Protein AF-A0A535F4W7-F1 (afdb_monomer)

Structure (mmCIF, N/CA/C/O backbone):
data_AF-A0A535F4W7-F1
#
_entry.id   AF-A0A535F4W7-F1
#
loop_
_atom_site.group_PDB
_atom_site.id
_atom_site.type_symbol
_atom_site.label_atom_id
_atom_site.label_alt_id
_atom_site.label_comp_id
_atom_site.label_asym_id
_atom_site.label_entity_id
_atom_site.label_seq_id
_atom_site.pdbx_PDB_ins_code
_atom_site.Cartn_x
_atom_site.Cartn_y
_atom_site.Cartn_z
_atom_site.occupancy
_atom_site.B_iso_or_equiv
_atom_site.auth_seq_id
_atom_site.auth_comp_id
_atom_site.auth_asym_id
_atom_site.auth_atom_id
_atom_site.pdbx_PDB_model_num
ATOM 1 N N . MET A 1 1 ? -9.127 -28.407 10.025 1.00 38.69 1 MET A N 1
ATOM 2 C CA . MET A 1 1 ? -8.826 -27.066 9.470 1.00 38.69 1 MET A CA 1
ATOM 3 C C . MET A 1 1 ? -7.359 -26.867 9.027 1.00 38.69 1 MET A C 1
ATOM 5 O O . MET A 1 1 ? -6.965 -25.741 8.783 1.00 38.69 1 MET A O 1
ATOM 9 N N . ALA A 1 2 ? -6.552 -27.919 8.802 1.00 32.97 2 ALA A N 1
ATOM 10 C CA . ALA A 1 2 ? -5.123 -27.774 8.452 1.00 32.97 2 ALA A CA 1
ATOM 11 C C . ALA A 1 2 ? -4.797 -27.741 6.935 1.00 32.97 2 ALA A C 1
ATOM 13 O O . ALA A 1 2 ? -3.660 -27.490 6.554 1.00 32.97 2 ALA A O 1
ATOM 14 N N . ARG A 1 3 ? -5.773 -27.996 6.047 1.00 32.91 3 ARG A N 1
ATOM 15 C CA . ARG A 1 3 ? -5.535 -28.144 4.592 1.00 32.91 3 ARG A CA 1
ATOM 16 C C . ARG A 1 3 ? -5.556 -26.831 3.795 1.00 32.91 3 ARG A C 1
ATOM 18 O O . ARG A 1 3 ? -5.009 -26.797 2.702 1.00 32.91 3 ARG A O 1
ATOM 25 N N . VAL A 1 4 ? -6.158 -25.767 4.336 1.00 36.00 4 VAL A N 1
ATOM 26 C CA . VAL A 1 4 ? -6.298 -24.467 3.646 1.00 36.00 4 VAL A CA 1
ATOM 27 C C . VAL A 1 4 ? -5.020 -23.627 3.774 1.00 36.00 4 VAL A C 1
ATOM 29 O O . VAL A 1 4 ? -4.562 -23.070 2.784 1.00 36.00 4 VAL A O 1
ATOM 32 N N . ALA A 1 5 ? -4.363 -23.646 4.939 1.00 41.59 5 ALA A N 1
ATOM 33 C CA . ALA A 1 5 ? -3.119 -22.904 5.172 1.00 41.59 5 ALA A CA 1
ATOM 34 C C . ALA A 1 5 ? -1.939 -23.394 4.302 1.00 41.59 5 ALA A C 1
ATOM 36 O O . ALA A 1 5 ? -1.145 -22.594 3.817 1.00 41.59 5 ALA A O 1
ATOM 37 N N . GLY A 1 6 ? -1.842 -24.705 4.038 1.00 39.72 6 GLY A N 1
ATOM 38 C CA . GLY A 1 6 ? -0.751 -25.274 3.231 1.00 39.72 6 GLY A CA 1
ATOM 39 C C . GLY A 1 6 ? -0.828 -24.951 1.731 1.00 39.72 6 GLY A C 1
ATOM 40 O O . GLY A 1 6 ? 0.209 -24.880 1.068 1.00 39.72 6 GLY A O 1
ATOM 41 N N . GLY A 1 7 ? -2.038 -24.734 1.201 1.00 49.12 7 GLY A N 1
ATOM 42 C CA . GLY A 1 7 ? -2.264 -24.381 -0.204 1.00 49.12 7 GLY A CA 1
ATOM 43 C C . GLY A 1 7 ? -1.851 -22.946 -0.534 1.00 49.12 7 GLY A C 1
ATOM 44 O O . GLY A 1 7 ? -1.324 -22.701 -1.619 1.00 49.12 7 GLY A O 1
ATOM 45 N N . ASP A 1 8 ? -2.021 -22.024 0.414 1.00 63.53 8 ASP A N 1
ATOM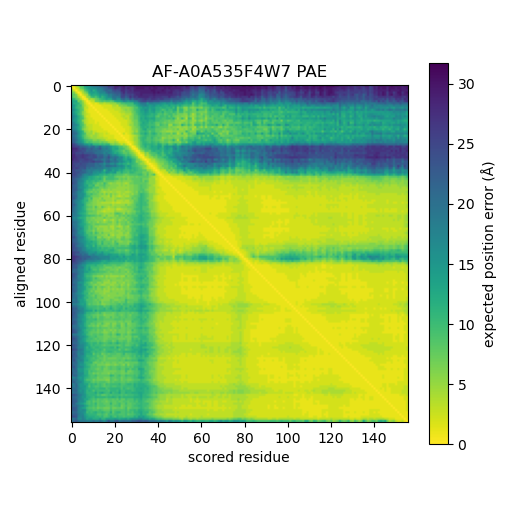 46 C CA . ASP A 1 8 ? -1.597 -20.630 0.255 1.00 63.53 8 ASP A CA 1
ATOM 47 C C . ASP A 1 8 ? -0.083 -20.481 0.367 1.00 63.53 8 ASP A C 1
ATOM 49 O O . ASP A 1 8 ? 0.551 -19.861 -0.487 1.00 63.53 8 ASP A O 1
ATOM 53 N N . SER A 1 9 ? 0.544 -21.151 1.339 1.00 66.06 9 SER A N 1
ATOM 54 C CA . SER A 1 9 ? 2.000 -21.076 1.496 1.00 66.06 9 SER A CA 1
ATOM 55 C C . SER A 1 9 ? 2.758 -21.594 0.268 1.00 66.06 9 SER A C 1
ATOM 57 O O . SER A 1 9 ? 3.821 -21.075 -0.067 1.00 66.06 9 SER A O 1
ATOM 59 N N . ALA A 1 10 ? 2.238 -22.614 -0.424 1.00 73.56 10 ALA A N 1
ATOM 60 C CA . ALA A 1 10 ? 2.848 -23.115 -1.656 1.00 73.56 10 ALA A CA 1
ATOM 61 C C . ALA A 1 10 ? 2.748 -22.102 -2.810 1.00 73.56 10 ALA A C 1
ATOM 63 O O . ALA A 1 10 ? 3.728 -21.906 -3.532 1.00 73.56 10 ALA A O 1
ATOM 64 N N . LYS A 1 11 ? 1.603 -21.423 -2.951 1.00 74.38 11 LYS A N 1
ATOM 65 C CA . LYS A 1 11 ? 1.396 -20.375 -3.961 1.00 74.38 11 LYS A CA 1
ATOM 66 C C . LYS A 1 11 ? 2.258 -19.146 -3.692 1.00 74.38 11 LYS A C 1
ATOM 68 O O . LYS A 1 11 ? 2.897 -18.652 -4.616 1.00 74.38 11 LYS A O 1
ATOM 73 N N . ILE A 1 12 ? 2.347 -18.714 -2.434 1.00 72.94 12 ILE A N 1
ATOM 74 C CA . ILE A 1 12 ? 3.216 -17.609 -2.008 1.00 72.94 12 ILE A CA 1
ATOM 75 C C . ILE A 1 12 ? 4.680 -17.934 -2.329 1.00 72.94 12 ILE A C 1
ATOM 77 O O . ILE A 1 12 ? 5.369 -17.128 -2.949 1.00 72.94 12 ILE A O 1
ATOM 81 N N . ARG A 1 13 ? 5.153 -19.148 -2.009 1.00 75.38 13 ARG A N 1
ATOM 82 C CA . ARG A 1 13 ? 6.520 -19.581 -2.356 1.00 75.38 13 ARG A CA 1
ATOM 83 C C . ARG A 1 13 ? 6.777 -19.591 -3.863 1.00 75.38 13 ARG A C 1
ATOM 85 O O . ARG A 1 13 ? 7.840 -19.149 -4.290 1.00 75.38 13 ARG A O 1
ATOM 92 N N . ALA A 1 14 ? 5.825 -20.069 -4.663 1.00 79.25 14 ALA A N 1
ATOM 93 C CA . ALA A 1 14 ? 5.946 -20.061 -6.120 1.00 79.25 14 ALA A CA 1
ATOM 94 C C . ALA A 1 14 ? 5.991 -18.628 -6.682 1.00 79.25 14 ALA A C 1
ATOM 96 O O . ALA A 1 14 ? 6.835 -18.327 -7.525 1.00 79.25 14 ALA A O 1
ATOM 97 N N . ALA A 1 15 ? 5.148 -17.728 -6.167 1.00 74.38 15 ALA A N 1
ATOM 98 C CA . ALA A 1 15 ? 5.158 -16.314 -6.538 1.00 74.38 15 ALA A CA 1
ATOM 99 C C . ALA A 1 15 ? 6.493 -15.641 -6.178 1.00 74.38 15 ALA A C 1
ATOM 101 O O . ALA A 1 15 ? 7.080 -14.950 -7.009 1.00 74.38 15 ALA A O 1
ATOM 102 N N . LEU A 1 16 ? 7.026 -15.906 -4.981 1.00 76.44 16 LEU A N 1
ATOM 103 C CA . LEU A 1 16 ? 8.336 -15.406 -4.554 1.00 76.44 16 LEU A CA 1
ATOM 104 C C . LEU A 1 16 ? 9.479 -15.939 -5.431 1.00 76.44 16 LEU A C 1
ATOM 106 O O . LEU A 1 16 ? 10.407 -15.194 -5.743 1.00 76.44 16 LEU A O 1
ATOM 110 N N . ALA A 1 17 ? 9.420 -17.204 -5.856 1.00 80.06 17 ALA A N 1
ATOM 111 C CA . ALA A 1 17 ? 10.412 -17.778 -6.765 1.00 80.06 17 ALA A CA 1
ATOM 112 C C . ALA A 1 17 ? 10.392 -17.095 -8.144 1.00 80.06 17 ALA A C 1
ATOM 114 O O . ALA A 1 17 ? 11.451 -16.725 -8.652 1.00 80.06 17 ALA A O 1
ATOM 115 N N . LEU A 1 18 ? 9.202 -16.860 -8.708 1.00 79.69 18 LEU A N 1
ATOM 116 C CA . LEU A 1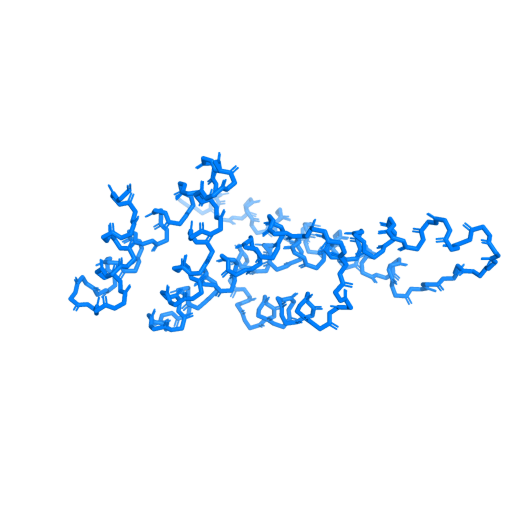 18 ? 9.035 -16.131 -9.971 1.00 79.69 18 LEU A CA 1
ATOM 117 C C . LEU A 1 18 ? 9.536 -14.686 -9.868 1.00 79.69 18 LEU A C 1
ATOM 119 O O . LEU A 1 18 ? 10.243 -14.213 -10.756 1.00 79.69 18 LEU A O 1
ATOM 123 N N . ILE A 1 19 ? 9.233 -14.001 -8.762 1.00 80.00 19 ILE A N 1
ATOM 124 C CA . ILE A 1 19 ? 9.743 -12.649 -8.499 1.00 80.00 19 ILE A CA 1
ATOM 125 C C . ILE A 1 19 ? 11.271 -12.655 -8.449 1.00 80.00 19 ILE A C 1
ATOM 127 O O . ILE A 1 19 ? 11.902 -11.824 -9.093 1.00 80.00 19 ILE A O 1
ATOM 131 N N . ARG A 1 20 ? 11.894 -13.609 -7.750 1.00 75.81 20 ARG A N 1
ATOM 132 C CA . ARG A 1 20 ? 13.363 -13.700 -7.708 1.00 75.81 20 ARG A CA 1
ATOM 133 C C . ARG A 1 20 ? 13.969 -13.892 -9.098 1.00 75.81 20 ARG A C 1
ATOM 135 O O . ARG A 1 20 ? 14.941 -13.215 -9.412 1.00 75.81 20 ARG A O 1
ATOM 142 N N . GLN A 1 21 ? 13.382 -14.756 -9.928 1.00 77.44 21 GLN A N 1
ATOM 143 C CA . GLN A 1 21 ? 13.833 -14.965 -11.309 1.00 77.44 21 GLN A CA 1
ATOM 144 C C . GLN A 1 21 ? 13.716 -13.688 -12.152 1.00 77.44 21 GLN A C 1
ATOM 146 O O . GLN A 1 21 ? 14.677 -13.305 -12.817 1.00 77.44 21 GLN A O 1
ATOM 151 N N . ALA A 1 22 ? 12.581 -12.989 -12.078 1.00 72.38 22 ALA A N 1
ATOM 152 C CA . ALA A 1 22 ? 12.401 -11.705 -12.756 1.00 72.38 22 ALA A CA 1
ATOM 153 C C . ALA A 1 22 ? 13.401 -10.643 -12.258 1.00 72.38 22 ALA A C 1
ATOM 155 O O . ALA A 1 22 ? 13.932 -9.869 -13.053 1.00 72.38 22 ALA A O 1
ATOM 156 N N . GLY A 1 23 ? 13.716 -10.649 -10.960 1.00 73.75 23 GLY A N 1
ATOM 157 C CA . GLY A 1 23 ? 14.737 -9.788 -10.369 1.00 73.75 23 GLY A CA 1
ATOM 158 C C . GLY A 1 23 ? 16.135 -10.018 -10.938 1.00 73.75 23 GLY A C 1
ATOM 159 O O . GLY A 1 23 ? 16.866 -9.049 -11.123 1.00 73.75 23 GLY A O 1
ATOM 160 N N . THR A 1 24 ? 16.500 -11.264 -11.251 1.00 77.50 24 THR A N 1
ATOM 161 C CA . THR A 1 24 ? 17.771 -11.577 -11.924 1.00 77.50 24 THR A CA 1
ATOM 162 C C . THR A 1 24 ? 17.814 -10.980 -13.329 1.00 77.50 24 THR A C 1
ATOM 164 O O . THR A 1 24 ? 18.768 -10.283 -13.652 1.00 77.50 24 THR A O 1
ATOM 167 N N . ILE A 1 25 ? 16.748 -11.153 -14.119 1.00 71.38 25 ILE A N 1
ATOM 168 C CA . ILE A 1 25 ? 16.658 -10.617 -15.491 1.00 71.38 25 ILE A CA 1
ATOM 169 C C . ILE A 1 25 ? 16.791 -9.088 -15.495 1.00 71.38 25 ILE A C 1
ATOM 171 O O . ILE A 1 25 ? 17.508 -8.526 -16.316 1.00 71.38 25 ILE A O 1
ATOM 175 N N . ILE A 1 26 ? 16.132 -8.412 -14.551 1.00 70.56 26 ILE A N 1
ATOM 176 C CA . ILE A 1 26 ? 16.196 -6.950 -14.419 1.00 70.56 26 ILE A CA 1
ATOM 177 C C . ILE A 1 26 ? 17.590 -6.468 -13.999 1.00 70.56 26 ILE A C 1
ATOM 179 O O . ILE A 1 26 ? 18.016 -5.402 -14.432 1.00 70.56 26 ILE A O 1
ATOM 183 N N . LYS A 1 27 ? 18.295 -7.219 -13.144 1.00 68.44 27 LYS A N 1
ATOM 184 C CA . LYS A 1 27 ? 19.647 -6.861 -12.685 1.00 68.44 27 LYS A CA 1
ATOM 185 C C . LYS A 1 27 ? 20.717 -7.057 -13.750 1.00 68.44 27 LYS A C 1
ATOM 187 O O . LYS A 1 27 ? 21.754 -6.410 -13.669 1.00 68.44 27 LYS A O 1
ATOM 192 N N . GLU A 1 28 ? 20.502 -7.973 -14.687 1.00 66.38 28 GLU A N 1
ATOM 193 C CA . GLU A 1 28 ? 21.505 -8.287 -15.701 1.00 66.38 28 GLU A CA 1
ATOM 194 C C . GLU A 1 28 ? 21.655 -7.189 -16.760 1.00 66.38 28 GLU A C 1
ATOM 196 O O . GLU A 1 28 ? 22.699 -7.179 -17.396 1.00 66.38 28 GLU A O 1
ATOM 201 N N . ASP A 1 29 ? 20.676 -6.280 -16.911 1.00 60.53 29 ASP A N 1
ATOM 202 C CA . ASP A 1 29 ? 20.697 -5.009 -17.675 1.00 60.53 29 ASP A CA 1
ATOM 203 C C . ASP A 1 29 ? 21.680 -4.965 -18.874 1.00 60.53 29 ASP A C 1
ATOM 205 O O . ASP A 1 29 ? 22.424 -4.009 -19.075 1.00 60.53 29 ASP A O 1
ATOM 209 N N . ARG A 1 30 ? 21.702 -6.026 -19.698 1.00 54.34 30 ARG A N 1
ATOM 210 C CA . ARG A 1 30 ? 22.623 -6.172 -20.844 1.00 54.34 30 ARG A CA 1
ATOM 211 C C . ARG A 1 30 ? 22.069 -5.533 -22.098 1.00 54.34 30 ARG A C 1
ATOM 213 O O . ARG A 1 30 ? 21.956 -6.176 -23.144 1.00 54.34 30 ARG A O 1
ATOM 220 N N . PHE A 1 31 ? 21.665 -4.288 -21.983 1.00 55.81 31 PHE A N 1
ATOM 221 C CA . PHE A 1 31 ? 20.996 -3.637 -23.074 1.00 55.81 31 PHE A CA 1
ATOM 222 C C . PHE A 1 31 ? 21.731 -2.366 -23.492 1.00 55.81 31 PHE A C 1
ATOM 224 O O . PHE A 1 31 ? 21.503 -1.281 -22.965 1.00 55.81 31 PHE A O 1
ATOM 231 N N . GLU A 1 32 ? 22.639 -2.532 -24.449 1.00 51.78 32 GLU A N 1
ATOM 232 C CA . GLU A 1 32 ? 23.462 -1.467 -25.021 1.00 51.78 32 GLU A CA 1
ATOM 233 C C . GLU A 1 32 ? 23.063 -1.223 -26.489 1.00 51.78 32 GLU A C 1
ATOM 235 O O . GLU A 1 32 ? 22.823 -2.175 -27.233 1.00 51.78 32 GLU A O 1
ATOM 240 N N . GLY A 1 33 ? 22.994 0.049 -26.907 1.00 52.59 33 GLY A N 1
ATOM 241 C CA . GLY A 1 33 ? 22.758 0.472 -28.298 1.00 52.59 33 GLY A CA 1
ATOM 242 C C . GLY A 1 33 ? 21.792 1.659 -28.452 1.00 52.59 33 GLY A C 1
ATOM 243 O O . GLY A 1 33 ? 20.968 1.918 -27.580 1.00 52.59 33 GLY A O 1
ATOM 244 N N . ASP A 1 34 ? 21.861 2.378 -29.578 1.00 52.62 34 ASP A N 1
ATOM 245 C CA . ASP A 1 34 ? 21.023 3.566 -29.854 1.00 52.62 34 ASP A CA 1
ATOM 246 C C . ASP A 1 34 ? 19.520 3.244 -29.969 1.00 52.62 34 ASP A C 1
ATOM 248 O O . ASP A 1 34 ? 18.671 4.054 -29.593 1.00 52.62 34 ASP A O 1
ATOM 252 N N . GLU A 1 35 ? 19.166 2.022 -30.385 1.00 53.41 35 GLU A N 1
ATOM 253 C CA . GLU A 1 35 ? 17.781 1.518 -30.353 1.00 53.41 35 GLU A CA 1
ATOM 254 C C . GLU A 1 35 ? 17.216 1.466 -28.925 1.00 53.41 35 GLU A C 1
ATOM 256 O O . GLU A 1 35 ? 16.003 1.502 -28.718 1.00 53.41 35 GLU A O 1
ATOM 261 N N . TYR A 1 36 ? 18.088 1.444 -27.915 1.00 55.78 36 TYR A N 1
ATOM 262 C CA . TYR A 1 36 ? 17.703 1.346 -26.519 1.00 55.78 36 TYR A CA 1
ATOM 263 C C . TYR A 1 36 ? 17.142 2.646 -25.947 1.00 55.78 36 TYR A C 1
ATOM 265 O O . TYR A 1 36 ? 16.319 2.606 -25.034 1.00 55.78 36 TYR A O 1
ATOM 273 N N . GLN A 1 37 ? 17.478 3.805 -26.521 1.00 53.56 37 GLN A N 1
ATOM 274 C CA . GLN A 1 37 ? 16.866 5.070 -26.101 1.00 53.56 37 GLN A CA 1
ATOM 275 C C . GLN A 1 37 ? 15.352 5.085 -26.361 1.00 53.56 37 GLN A C 1
ATOM 277 O O . GLN A 1 37 ? 14.604 5.603 -25.531 1.00 53.56 37 GLN A O 1
ATOM 282 N N . LEU A 1 38 ? 14.886 4.432 -27.435 1.00 53.22 38 LEU A N 1
ATOM 283 C CA . LEU A 1 38 ? 13.459 4.272 -27.751 1.00 53.22 38 LEU A CA 1
ATOM 284 C C . LEU A 1 38 ? 12.728 3.352 -26.758 1.00 53.22 38 LEU A C 1
ATOM 286 O O . LEU A 1 38 ? 11.551 3.577 -26.468 1.00 53.22 38 LEU A O 1
ATOM 290 N N . PHE A 1 39 ? 13.412 2.348 -26.200 1.00 59.00 39 PHE A N 1
ATOM 291 C CA . PHE A 1 39 ? 12.821 1.379 -25.265 1.00 59.00 39 PHE A CA 1
ATOM 292 C C . PHE A 1 39 ? 13.127 1.651 -23.790 1.00 59.00 39 PHE A C 1
ATOM 294 O O . PHE A 1 39 ? 12.486 1.046 -22.929 1.00 59.00 39 PHE A O 1
ATOM 301 N N . SER A 1 40 ? 14.031 2.584 -23.489 1.00 62.59 40 SER A N 1
ATOM 302 C CA . SER A 1 40 ? 14.449 2.961 -22.132 1.00 62.59 40 SER A CA 1
ATOM 303 C C . SER A 1 40 ? 13.248 3.239 -21.222 1.00 62.59 40 SER A C 1
ATOM 305 O O . SER A 1 40 ? 13.125 2.667 -20.140 1.00 62.59 40 SER A O 1
ATOM 307 N N . ASN A 1 41 ? 12.270 3.999 -21.723 1.00 66.69 41 ASN A N 1
ATOM 308 C CA . ASN A 1 41 ? 11.030 4.277 -21.004 1.00 66.69 41 ASN A CA 1
ATOM 309 C C . ASN A 1 41 ? 10.189 3.017 -20.732 1.00 66.69 41 ASN A C 1
ATOM 311 O O . ASN A 1 41 ? 9.566 2.891 -19.680 1.00 66.69 41 ASN A O 1
ATOM 315 N N . SER A 1 42 ? 10.163 2.062 -21.662 1.00 74.06 42 SER A N 1
ATOM 316 C CA . SER A 1 42 ? 9.426 0.804 -21.481 1.00 74.06 42 SER A CA 1
ATOM 317 C C . SER A 1 42 ? 10.100 -0.104 -20.452 1.00 74.06 42 SER A C 1
ATOM 319 O O . SER A 1 42 ? 9.409 -0.733 -19.646 1.00 74.06 42 SER A O 1
ATOM 321 N N . LEU A 1 43 ? 11.435 -0.139 -20.439 1.00 76.94 43 LEU A N 1
ATOM 322 C CA . LEU A 1 43 ? 12.199 -0.903 -19.459 1.00 76.94 43 LEU A CA 1
ATOM 323 C C . LEU A 1 43 ? 12.019 -0.336 -18.049 1.00 76.94 43 LEU A C 1
ATOM 325 O O . LEU A 1 43 ? 11.716 -1.086 -17.125 1.00 76.94 43 LEU A O 1
ATOM 329 N N . GLU A 1 44 ? 12.150 0.976 -17.874 1.00 77.69 44 GLU A N 1
ATOM 330 C CA . GLU A 1 44 ? 12.001 1.599 -16.557 1.00 77.69 44 GLU A CA 1
ATOM 331 C C . GLU A 1 44 ? 10.570 1.435 -16.006 1.00 77.69 44 GLU A C 1
ATOM 333 O O . GLU A 1 44 ? 10.377 1.126 -14.825 1.00 77.69 44 GLU A O 1
ATOM 338 N N . VAL A 1 45 ? 9.546 1.485 -16.870 1.00 80.88 45 VAL A N 1
ATOM 339 C CA . VAL A 1 45 ? 8.174 1.106 -16.488 1.00 80.88 45 VAL A CA 1
ATOM 340 C C . VAL A 1 45 ? 8.087 -0.365 -16.070 1.00 80.88 45 VAL A C 1
ATOM 342 O O . VAL A 1 45 ? 7.401 -0.684 -15.094 1.00 80.88 45 VAL A O 1
ATOM 345 N N . ALA A 1 46 ? 8.772 -1.275 -16.765 1.00 82.44 46 ALA A N 1
ATOM 346 C CA . ALA A 1 46 ? 8.813 -2.686 -16.385 1.00 82.44 46 ALA A CA 1
ATOM 347 C C . ALA A 1 46 ? 9.505 -2.893 -15.025 1.00 82.44 46 ALA A C 1
ATOM 349 O O . ALA A 1 46 ? 8.972 -3.624 -14.185 1.00 82.44 46 ALA A O 1
ATOM 350 N N . LYS A 1 47 ? 10.617 -2.192 -14.758 1.00 82.94 47 LYS A N 1
ATOM 351 C CA . LYS A 1 47 ? 11.325 -2.203 -13.465 1.00 82.94 47 LYS A CA 1
ATOM 352 C C . LYS A 1 47 ? 10.420 -1.723 -12.327 1.00 82.94 47 LYS A C 1
ATOM 354 O O . LYS A 1 47 ? 10.319 -2.404 -11.303 1.00 82.94 47 LYS A O 1
ATOM 359 N N . ARG A 1 48 ? 9.691 -0.616 -12.525 1.00 87.81 48 ARG A N 1
ATOM 360 C CA . ARG A 1 48 ? 8.685 -0.118 -11.565 1.00 87.81 48 ARG A CA 1
ATOM 361 C C . ARG A 1 48 ? 7.595 -1.152 -11.298 1.00 87.81 48 ARG A C 1
ATOM 363 O O . ARG A 1 48 ? 7.338 -1.491 -10.145 1.00 87.81 48 ARG A O 1
ATOM 370 N N . ARG A 1 49 ? 6.981 -1.703 -12.352 1.00 87.75 49 ARG A N 1
ATOM 371 C CA . ARG A 1 49 ? 5.924 -2.727 -12.229 1.00 87.75 49 ARG A CA 1
ATOM 372 C C . ARG A 1 49 ? 6.407 -3.963 -11.482 1.00 87.75 49 ARG A C 1
ATOM 374 O O . ARG A 1 49 ? 5.670 -4.496 -10.653 1.00 87.75 4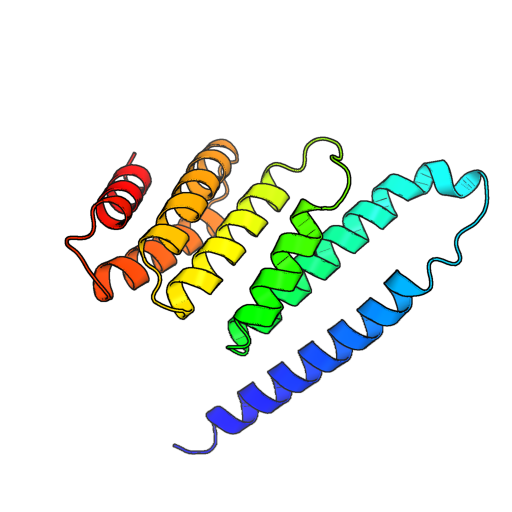9 ARG A O 1
ATOM 381 N N . TYR A 1 50 ? 7.632 -4.401 -11.753 1.00 88.44 50 TYR A N 1
ATOM 382 C CA . TYR A 1 50 ? 8.249 -5.511 -11.042 1.00 88.44 50 TYR A CA 1
ATOM 383 C C . TYR A 1 50 ? 8.382 -5.218 -9.542 1.00 88.44 50 TYR A C 1
ATOM 385 O O . TYR A 1 50 ? 7.927 -6.026 -8.734 1.00 88.44 50 TYR A O 1
ATOM 393 N N . ARG A 1 51 ? 8.934 -4.059 -9.161 1.00 89.62 51 ARG A N 1
ATOM 394 C CA . ARG A 1 51 ? 9.115 -3.669 -7.749 1.00 89.62 51 ARG A CA 1
ATOM 395 C C . ARG A 1 51 ? 7.777 -3.533 -7.008 1.00 89.62 51 ARG A C 1
ATOM 397 O O . ARG A 1 51 ? 7.621 -4.107 -5.935 1.00 89.62 51 ARG A O 1
ATOM 404 N N . ILE A 1 52 ? 6.769 -2.924 -7.637 1.00 93.00 52 ILE A N 1
ATOM 405 C CA . ILE A 1 52 ? 5.391 -2.853 -7.110 1.00 93.00 52 ILE A CA 1
ATOM 406 C C . ILE A 1 52 ? 4.793 -4.258 -6.909 1.00 93.00 52 ILE A C 1
ATOM 408 O O . ILE A 1 52 ? 4.176 -4.549 -5.881 1.00 93.00 52 ILE A O 1
ATOM 412 N N . THR A 1 53 ? 4.985 -5.155 -7.880 1.00 91.06 53 THR A N 1
ATOM 413 C CA . THR A 1 53 ? 4.499 -6.543 -7.788 1.00 91.06 53 THR A CA 1
ATOM 414 C C . THR A 1 53 ? 5.209 -7.299 -6.666 1.00 91.06 53 THR A C 1
ATOM 416 O O . THR A 1 53 ? 4.563 -8.013 -5.899 1.00 91.06 53 THR A O 1
ATOM 419 N N . LYS A 1 54 ? 6.526 -7.107 -6.531 1.00 91.81 54 LYS A N 1
ATOM 420 C CA . LYS A 1 54 ? 7.331 -7.659 -5.439 1.00 91.81 54 LYS A CA 1
ATOM 421 C C . LYS A 1 54 ? 6.800 -7.192 -4.082 1.00 91.81 54 LYS A C 1
ATOM 423 O O . LYS A 1 54 ? 6.508 -8.048 -3.253 1.00 91.81 54 LYS A O 1
ATOM 428 N N . ALA A 1 55 ? 6.603 -5.887 -3.887 1.00 94.88 55 ALA A N 1
ATOM 429 C CA . ALA A 1 55 ? 6.036 -5.336 -2.655 1.00 94.88 55 ALA A CA 1
ATOM 430 C C . ALA A 1 55 ? 4.663 -5.950 -2.334 1.00 94.88 55 ALA A C 1
ATOM 432 O O . ALA A 1 55 ? 4.440 -6.426 -1.226 1.00 94.88 55 ALA A O 1
ATOM 433 N N . THR A 1 56 ? 3.777 -6.052 -3.331 1.00 93.69 56 THR A N 1
ATOM 434 C CA . THR A 1 56 ? 2.442 -6.656 -3.163 1.00 93.69 56 THR A CA 1
ATOM 435 C C . THR A 1 56 ? 2.517 -8.099 -2.649 1.00 93.69 56 THR A C 1
ATOM 437 O O . THR A 1 56 ? 1.790 -8.473 -1.730 1.00 93.69 56 THR A O 1
ATOM 440 N N . VAL A 1 57 ? 3.397 -8.925 -3.227 1.00 91.25 57 VAL A N 1
ATOM 441 C CA . VAL A 1 57 ? 3.553 -10.327 -2.801 1.00 91.25 57 VAL A CA 1
ATOM 442 C C . VAL A 1 57 ? 4.194 -10.430 -1.418 1.00 91.25 57 VAL A C 1
ATOM 444 O O . VAL A 1 57 ? 3.800 -11.299 -0.644 1.00 91.25 57 VAL A O 1
ATOM 447 N N . LEU A 1 58 ? 5.148 -9.556 -1.093 1.00 92.81 58 LEU A N 1
ATOM 448 C CA . LEU A 1 58 ? 5.799 -9.533 0.219 1.00 92.81 58 LEU A CA 1
ATOM 449 C C . LEU A 1 58 ? 4.823 -9.141 1.336 1.00 92.81 58 LEU A C 1
ATOM 451 O O . LEU A 1 58 ? 4.797 -9.821 2.361 1.00 92.81 58 LEU A O 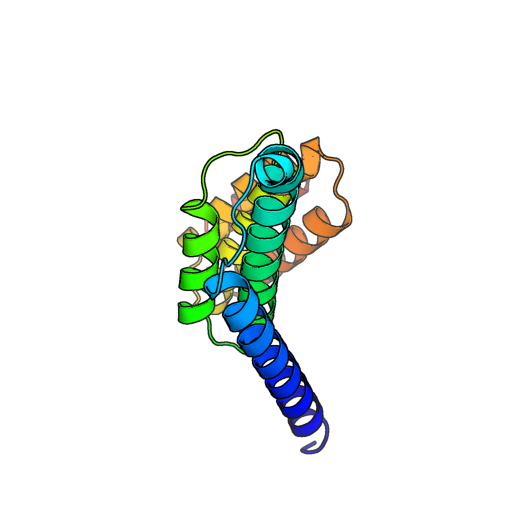1
ATOM 455 N N . ILE A 1 59 ? 3.953 -8.150 1.101 1.00 94.88 59 ILE A N 1
ATOM 456 C CA . ILE A 1 59 ? 2.852 -7.798 2.017 1.00 94.88 59 ILE A CA 1
ATOM 457 C C . ILE A 1 59 ? 1.944 -9.009 2.235 1.00 94.88 59 ILE A C 1
ATOM 459 O O . ILE A 1 59 ? 1.736 -9.431 3.368 1.00 94.88 59 ILE A O 1
ATOM 463 N N . GLY A 1 60 ? 1.481 -9.646 1.153 1.00 89.44 60 GLY A N 1
ATOM 464 C CA . GLY A 1 60 ? 0.635 -10.842 1.251 1.00 89.44 60 GLY A CA 1
ATOM 465 C C . GLY A 1 60 ? 1.303 -12.038 1.948 1.00 89.44 60 GLY A C 1
ATOM 466 O O . GLY A 1 60 ? 0.611 -12.925 2.441 1.00 89.44 60 GLY A O 1
ATOM 467 N N . ALA A 1 61 ? 2.638 -12.069 2.004 1.00 88.44 61 ALA A N 1
ATOM 468 C CA . ALA A 1 61 ? 3.420 -13.077 2.717 1.00 88.44 61 ALA A CA 1
ATOM 469 C C . ALA A 1 61 ? 3.729 -12.702 4.181 1.00 88.44 61 ALA A C 1
ATOM 471 O O . ALA A 1 61 ? 4.320 -13.516 4.894 1.00 88.44 61 ALA A O 1
ATOM 472 N N . GLY A 1 62 ? 3.368 -11.494 4.626 1.00 91.25 62 GLY A N 1
ATOM 473 C CA . GLY A 1 62 ? 3.717 -10.961 5.945 1.00 91.25 62 GLY A CA 1
ATOM 474 C C . GLY A 1 62 ? 5.193 -10.569 6.093 1.00 91.25 62 GLY A C 1
ATOM 475 O O . GLY A 1 62 ? 5.672 -10.406 7.212 1.00 91.25 62 GLY A O 1
ATOM 476 N N . TRP A 1 63 ? 5.936 -10.435 4.991 1.00 94.12 63 TRP A N 1
ATOM 477 C CA . TRP A 1 63 ? 7.340 -9.995 4.980 1.00 94.12 63 TRP A CA 1
ATOM 478 C C . TRP A 1 63 ? 7.379 -8.478 4.837 1.00 94.12 63 TRP A C 1
ATOM 480 O O . TRP A 1 63 ? 7.707 -7.927 3.786 1.00 94.12 63 TRP A O 1
ATOM 490 N N . LEU A 1 64 ? 6.889 -7.814 5.883 1.00 95.38 64 LEU A N 1
ATOM 491 C CA . LEU A 1 64 ? 6.513 -6.406 5.824 1.00 95.38 64 LEU A CA 1
ATOM 492 C C . LEU A 1 64 ? 7.732 -5.490 5.677 1.00 95.38 64 LEU A C 1
ATOM 494 O O . LEU A 1 64 ? 7.655 -4.515 4.940 1.00 95.38 64 LEU A O 1
ATOM 498 N N . GLN A 1 65 ? 8.862 -5.814 6.312 1.00 94.88 65 GLN A N 1
ATOM 499 C CA . GLN A 1 65 ? 10.079 -5.009 6.181 1.00 94.88 65 GLN A CA 1
ATOM 500 C C . GLN A 1 65 ? 10.626 -5.071 4.752 1.00 94.88 65 GLN A C 1
ATOM 502 O O . GLN A 1 65 ? 10.877 -4.043 4.137 1.00 94.88 65 GLN A O 1
ATOM 507 N N . GLU A 1 66 ? 10.716 -6.266 4.173 1.00 93.44 66 GLU A N 1
ATOM 508 C CA . GLU A 1 66 ? 11.175 -6.444 2.797 1.00 93.44 66 GLU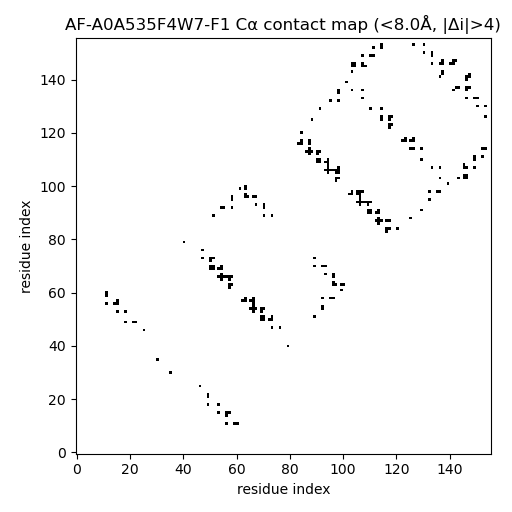 A CA 1
ATOM 509 C C . GLU A 1 66 ? 10.203 -5.835 1.778 1.00 93.44 66 GLU A C 1
ATOM 511 O O . GLU A 1 66 ? 10.605 -5.461 0.671 1.00 93.44 66 GLU A O 1
ATOM 516 N N . ALA A 1 67 ? 8.912 -5.768 2.118 1.00 95.06 67 ALA A N 1
ATOM 517 C CA . ALA A 1 67 ? 7.931 -5.056 1.315 1.00 95.06 67 ALA A CA 1
ATOM 518 C C . ALA A 1 67 ? 8.185 -3.547 1.317 1.00 95.06 67 ALA A C 1
ATOM 520 O O . ALA A 1 67 ? 8.115 -2.948 0.245 1.00 95.06 67 ALA A O 1
ATOM 521 N N . LEU A 1 68 ? 8.494 -2.960 2.479 1.00 95.50 68 LEU A N 1
ATOM 522 C CA . LEU A 1 68 ? 8.871 -1.550 2.596 1.00 95.50 68 LEU A CA 1
ATOM 523 C C . LEU A 1 68 ? 10.141 -1.256 1.797 1.00 95.50 68 LEU A C 1
ATOM 525 O O . LEU A 1 68 ? 10.117 -0.353 0.971 1.00 95.50 68 LEU A O 1
ATOM 529 N N . ASP A 1 69 ? 11.173 -2.097 1.903 1.00 94.50 69 ASP A N 1
ATOM 530 C CA . ASP A 1 69 ? 12.389 -1.943 1.093 1.00 94.50 69 ASP A CA 1
ATOM 531 C C . ASP A 1 69 ? 12.064 -1.959 -0.419 1.00 94.50 69 ASP A C 1
ATOM 533 O O . ASP A 1 69 ? 12.611 -1.195 -1.210 1.00 94.50 69 ASP A O 1
ATOM 537 N N . ALA A 1 70 ? 11.131 -2.820 -0.848 1.00 92.25 70 ALA A N 1
ATOM 538 C CA . ALA A 1 70 ? 10.692 -2.878 -2.243 1.00 92.25 70 ALA A CA 1
ATOM 539 C C . ALA A 1 70 ? 9.825 -1.678 -2.669 1.00 92.25 70 ALA A C 1
ATOM 541 O O . ALA A 1 70 ? 9.757 -1.390 -3.866 1.00 92.25 70 ALA A O 1
ATOM 542 N N . VAL A 1 71 ? 9.140 -1.020 -1.731 1.00 93.62 71 VAL A N 1
ATOM 543 C CA . VAL A 1 71 ? 8.412 0.238 -1.950 1.00 93.62 71 VAL A CA 1
ATOM 544 C C . VAL A 1 71 ? 9.402 1.393 -2.085 1.00 93.62 71 VAL A C 1
ATOM 546 O O . VAL A 1 71 ? 9.302 2.140 -3.059 1.00 93.62 71 VAL A O 1
ATOM 549 N N . ASP A 1 72 ? 10.388 1.483 -1.195 1.00 92.44 72 ASP A N 1
ATOM 550 C CA . ASP A 1 72 ? 11.451 2.494 -1.232 1.00 92.44 72 ASP A CA 1
ATOM 551 C C . ASP A 1 72 ? 12.251 2.395 -2.536 1.00 92.44 72 ASP A C 1
ATOM 553 O O . ASP A 1 72 ? 12.436 3.396 -3.231 1.00 92.44 72 ASP A O 1
ATOM 557 N N . ASP A 1 73 ? 12.557 1.168 -2.982 1.00 88.75 73 ASP A N 1
ATOM 558 C CA . ASP A 1 73 ? 13.143 0.924 -4.300 1.00 88.75 73 ASP A CA 1
ATOM 559 C C . ASP A 1 73 ? 12.315 1.601 -5.424 1.00 88.75 73 ASP A C 1
ATOM 561 O O . ASP A 1 73 ? 12.872 2.064 -6.417 1.00 88.75 73 ASP A O 1
ATOM 565 N N . VAL A 1 74 ? 10.977 1.646 -5.358 1.00 87.12 74 VAL A N 1
ATOM 566 C CA . VAL A 1 74 ? 10.157 2.316 -6.396 1.00 87.12 74 VAL A CA 1
ATOM 567 C C . VAL A 1 74 ? 10.303 3.836 -6.334 1.00 87.12 74 VAL A C 1
ATOM 569 O O . VAL A 1 74 ? 10.294 4.487 -7.387 1.00 87.12 74 VAL A O 1
ATOM 572 N N . MET A 1 75 ? 10.404 4.386 -5.126 1.00 80.69 75 MET A N 1
ATOM 573 C CA . MET A 1 75 ? 10.503 5.825 -4.874 1.00 80.69 75 MET A CA 1
ATOM 574 C C . MET A 1 75 ? 11.861 6.386 -5.314 1.00 80.69 75 MET A C 1
ATOM 576 O O . MET A 1 75 ? 11.910 7.500 -5.832 1.00 80.69 75 MET A O 1
ATOM 580 N N . ASP A 1 76 ? 12.919 5.578 -5.233 1.00 83.50 76 ASP A N 1
ATOM 581 C CA . ASP A 1 76 ? 14.275 5.937 -5.672 1.00 83.50 76 ASP A CA 1
ATOM 582 C C . ASP A 1 76 ? 14.471 5.915 -7.199 1.00 83.50 76 ASP A C 1
ATOM 584 O O . ASP A 1 76 ? 15.501 6.360 -7.715 1.00 83.50 76 ASP A O 1
ATOM 588 N N . LEU A 1 77 ? 13.508 5.388 -7.963 1.00 79.62 77 LEU A N 1
ATOM 589 C CA . LEU A 1 77 ? 13.615 5.372 -9.421 1.00 79.62 77 LEU A CA 1
ATOM 590 C C . LEU A 1 77 ? 13.424 6.780 -10.015 1.00 79.62 77 LEU A C 1
ATOM 592 O O . LEU A 1 77 ? 12.535 7.511 -9.566 1.00 79.62 77 LEU A O 1
ATOM 596 N N . PRO A 1 78 ? 14.148 7.136 -11.098 1.00 75.38 78 PRO A N 1
ATOM 597 C CA . PRO A 1 78 ? 14.067 8.460 -11.719 1.00 75.38 78 PRO A CA 1
ATOM 598 C C . PRO A 1 78 ? 12.632 8.852 -12.088 1.00 75.38 78 PRO A C 1
ATOM 600 O O . PRO A 1 78 ? 11.903 8.003 -12.611 1.00 75.38 78 PRO A O 1
ATOM 603 N N . PRO A 1 79 ? 12.197 10.106 -11.867 1.00 73.31 79 PRO A N 1
ATOM 604 C CA . PRO A 1 79 ? 10.851 10.535 -12.228 1.00 73.31 79 PRO A CA 1
ATOM 605 C C . PRO A 1 79 ? 10.613 10.328 -13.729 1.00 73.31 79 PRO A C 1
ATOM 607 O O . PRO A 1 79 ? 11.452 10.667 -14.561 1.00 73.31 79 PRO A O 1
ATOM 610 N N . MET A 1 80 ? 9.461 9.760 -14.080 1.00 74.38 80 MET A N 1
ATOM 611 C CA . MET A 1 80 ? 9.094 9.455 -15.462 1.00 74.38 80 MET A CA 1
ATOM 612 C C . MET A 1 80 ? 7.678 9.919 -15.733 1.00 74.38 80 MET A C 1
ATOM 614 O O . MET A 1 80 ? 6.785 9.461 -15.033 1.00 74.38 80 MET A O 1
ATOM 618 N N . GLY A 1 81 ? 7.478 10.723 -16.781 1.00 77.75 81 GLY A N 1
ATOM 619 C CA . GLY A 1 81 ? 6.162 11.062 -17.339 1.00 77.75 81 GLY A CA 1
ATOM 620 C C . GLY A 1 81 ? 5.043 11.272 -16.309 1.00 77.75 81 GLY A C 1
ATOM 621 O O . GLY A 1 81 ? 5.268 11.728 -15.191 1.00 77.75 81 GLY A O 1
ATOM 622 N N . ASP A 1 82 ? 3.817 10.923 -16.698 1.00 82.62 82 ASP A N 1
ATOM 623 C CA . ASP A 1 82 ? 2.705 10.807 -15.757 1.00 82.62 82 ASP A CA 1
ATOM 624 C C . ASP A 1 82 ? 2.628 9.370 -15.222 1.00 82.62 82 ASP A C 1
ATOM 626 O O . ASP A 1 82 ? 2.200 8.442 -15.914 1.00 82.62 82 ASP A O 1
ATOM 630 N N . MET A 1 83 ? 3.059 9.193 -13.972 1.00 86.62 83 MET A N 1
ATOM 631 C CA . MET A 1 83 ? 2.967 7.933 -13.225 1.00 86.62 83 MET A CA 1
ATOM 632 C C . MET A 1 83 ? 2.000 8.044 -12.046 1.00 86.62 83 MET A C 1
ATOM 634 O O . MET A 1 83 ? 2.078 7.230 -11.123 1.00 86.62 83 MET A O 1
ATOM 638 N N . ALA A 1 84 ? 1.068 9.006 -12.061 1.00 90.06 84 ALA A N 1
ATOM 639 C CA . ALA A 1 84 ? 0.192 9.303 -10.924 1.00 90.06 84 ALA A CA 1
ATOM 640 C C . ALA A 1 84 ? -0.497 8.049 -10.366 1.00 90.06 84 ALA A C 1
ATOM 642 O O . ALA A 1 84 ? -0.498 7.816 -9.158 1.00 90.06 84 ALA A O 1
ATOM 643 N N . ARG A 1 85 ? -1.008 7.176 -11.247 1.00 89.56 85 ARG A N 1
ATOM 644 C CA . ARG A 1 85 ? -1.643 5.914 -10.838 1.00 89.56 85 ARG A CA 1
ATOM 645 C C . ARG A 1 85 ? -0.672 4.952 -10.153 1.00 89.56 85 ARG A C 1
ATOM 647 O O . ARG A 1 85 ? -1.054 4.318 -9.175 1.00 89.56 85 ARG A O 1
ATOM 654 N N . MET A 1 86 ? 0.539 4.785 -10.687 1.00 90.75 86 MET A N 1
ATOM 655 C CA . MET A 1 86 ? 1.520 3.866 -10.098 1.00 90.75 86 MET A CA 1
ATOM 656 C C . MET A 1 86 ? 2.018 4.405 -8.765 1.00 90.75 86 MET A C 1
ATOM 658 O O . MET A 1 86 ? 2.005 3.661 -7.796 1.00 90.75 86 MET A O 1
ATOM 662 N N . ASN A 1 87 ? 2.351 5.693 -8.697 1.00 92.06 87 ASN A N 1
ATOM 663 C CA . ASN A 1 87 ? 2.831 6.337 -7.476 1.00 92.06 87 ASN A CA 1
ATOM 664 C C . ASN A 1 87 ? 1.777 6.275 -6.365 1.00 92.06 87 ASN A C 1
ATOM 666 O O . ASN A 1 87 ? 2.071 5.852 -5.254 1.00 92.06 87 ASN A O 1
ATOM 670 N N . ALA A 1 88 ? 0.517 6.584 -6.680 1.00 95.06 88 ALA A N 1
ATOM 671 C CA . ALA A 1 88 ? -0.559 6.471 -5.703 1.00 95.06 88 ALA A CA 1
ATOM 672 C C . ALA A 1 88 ? -0.805 5.015 -5.267 1.00 95.06 88 ALA A C 1
ATOM 674 O O . ALA A 1 88 ? -1.159 4.765 -4.118 1.00 95.06 88 ALA A O 1
ATOM 675 N N . PHE A 1 89 ? -0.609 4.033 -6.156 1.00 96.00 89 PHE A N 1
ATOM 676 C CA . PHE A 1 89 ? -0.698 2.624 -5.769 1.00 96.00 89 PHE A CA 1
ATOM 677 C C . PHE A 1 89 ? 0.488 2.197 -4.892 1.00 96.00 89 PHE A C 1
ATOM 679 O O . PHE A 1 89 ? 0.286 1.454 -3.937 1.00 96.00 89 PHE A O 1
ATOM 686 N N . THR A 1 90 ? 1.693 2.707 -5.152 1.00 95.56 90 THR A N 1
ATOM 687 C CA . THR A 1 90 ? 2.868 2.530 -4.287 1.00 95.56 90 THR A CA 1
ATOM 688 C C . THR A 1 90 ? 2.615 3.097 -2.889 1.00 95.56 90 THR A C 1
ATOM 690 O O . THR A 1 90 ? 2.832 2.381 -1.916 1.00 95.56 90 THR A O 1
ATOM 693 N N . ASN A 1 91 ? 2.047 4.305 -2.771 1.00 96.50 91 ASN A N 1
ATOM 694 C CA . ASN A 1 91 ? 1.661 4.881 -1.474 1.00 96.50 91 ASN A CA 1
ATOM 695 C C . ASN A 1 91 ? 0.624 4.012 -0.745 1.00 96.50 91 ASN A C 1
ATOM 697 O O . ASN A 1 91 ? 0.718 3.821 0.464 1.00 96.50 91 ASN A O 1
ATOM 701 N N . TYR A 1 92 ? -0.334 3.425 -1.469 1.00 97.88 92 TYR A N 1
ATOM 702 C CA . TYR A 1 92 ? -1.257 2.452 -0.878 1.00 97.88 92 TYR A CA 1
ATOM 703 C C . TYR A 1 92 ? -0.532 1.200 -0.347 1.00 97.88 92 TYR A C 1
ATOM 705 O O . TYR A 1 92 ? -0.851 0.742 0.748 1.00 97.88 92 TYR A O 1
ATOM 713 N N . LEU A 1 93 ? 0.440 0.646 -1.082 1.00 97.94 93 LEU A N 1
ATOM 714 C CA . LEU A 1 93 ? 1.221 -0.503 -0.602 1.00 97.94 93 LEU A CA 1
ATOM 715 C C . LEU A 1 93 ? 2.046 -0.143 0.638 1.00 97.94 93 LEU A C 1
ATOM 717 O O . LEU A 1 93 ? 2.098 -0.933 1.579 1.00 97.94 93 LEU A O 1
ATOM 721 N N . TRP A 1 94 ? 2.624 1.059 0.664 1.00 97.25 94 TRP A N 1
ATOM 722 C CA . TRP A 1 94 ? 3.331 1.584 1.830 1.00 97.25 94 TRP A CA 1
ATOM 723 C C . TRP A 1 94 ? 2.414 1.642 3.056 1.00 97.25 94 TRP A C 1
ATOM 725 O O . TRP A 1 94 ? 2.730 1.108 4.120 1.00 97.25 94 TRP A O 1
ATOM 735 N N . ALA A 1 95 ? 1.225 2.214 2.865 1.00 98.06 95 ALA A N 1
ATOM 736 C CA . ALA A 1 95 ? 0.201 2.321 3.888 1.00 98.06 95 ALA A CA 1
ATOM 737 C C . ALA A 1 95 ? -0.250 0.951 4.415 1.00 98.06 95 ALA A C 1
ATOM 739 O O . ALA A 1 95 ? -0.378 0.761 5.624 1.00 98.06 95 ALA A O 1
ATOM 740 N N . GLN A 1 96 ? -0.467 -0.015 3.518 1.00 98.44 96 GLN A N 1
ATOM 741 C CA . GLN A 1 96 ? -0.867 -1.371 3.888 1.00 98.44 96 GLN A CA 1
ATOM 742 C C . GLN A 1 96 ? 0.222 -2.082 4.700 1.00 98.44 96 GLN A C 1
ATOM 744 O O . GLN A 1 96 ? -0.092 -2.700 5.714 1.00 98.44 96 GLN A O 1
ATOM 749 N N . ALA A 1 97 ? 1.492 -1.965 4.302 1.00 97.62 97 ALA A N 1
ATOM 750 C CA . ALA A 1 97 ? 2.598 -2.570 5.042 1.00 97.62 97 ALA A CA 1
ATOM 751 C C . ALA A 1 97 ? 2.676 -2.030 6.480 1.00 97.62 97 ALA A C 1
ATOM 753 O O . ALA A 1 97 ? 2.769 -2.810 7.426 1.00 97.62 97 ALA A O 1
ATOM 754 N N . TYR A 1 98 ? 2.553 -0.711 6.664 1.00 98.00 98 TYR A N 1
ATOM 755 C CA . TYR A 1 98 ? 2.512 -0.105 7.998 1.00 98.00 98 TYR A CA 1
ATOM 756 C C . TYR A 1 98 ? 1.262 -0.475 8.800 1.00 98.00 98 TYR A C 1
ATOM 758 O O . TYR A 1 98 ? 1.345 -0.661 10.016 1.00 98.00 98 TYR A O 1
ATOM 766 N N . ALA A 1 99 ? 0.108 -0.621 8.148 1.00 97.94 99 ALA A N 1
ATOM 767 C CA . ALA A 1 99 ? -1.105 -1.083 8.817 1.00 97.94 99 ALA A CA 1
ATOM 768 C C . ALA A 1 99 ? -0.933 -2.501 9.367 1.00 97.94 99 ALA A C 1
ATOM 770 O O . ALA A 1 99 ? -1.315 -2.768 10.507 1.00 97.94 99 ALA A O 1
ATOM 771 N N . ASP A 1 100 ? -0.301 -3.381 8.592 1.00 96.56 100 ASP A N 1
ATOM 772 C CA . ASP A 1 100 ? -0.020 -4.760 8.993 1.00 96.56 100 ASP A CA 1
ATOM 773 C C . ASP A 1 100 ? 1.071 -4.834 10.085 1.00 96.56 100 ASP A C 1
ATOM 775 O O . ASP A 1 100 ? 1.097 -5.788 10.862 1.00 96.56 100 ASP A O 1
ATOM 779 N N . MET A 1 101 ? 1.927 -3.807 10.205 1.00 96.31 101 MET A N 1
ATOM 780 C CA . MET A 1 101 ? 2.862 -3.621 11.328 1.00 96.31 101 MET A CA 1
ATOM 781 C C . MET A 1 101 ? 2.213 -2.993 12.576 1.00 96.31 101 MET A C 1
ATOM 783 O O . MET A 1 101 ? 2.838 -2.951 13.636 1.00 96.31 101 MET A O 1
ATOM 787 N N . GLY A 1 102 ? 0.978 -2.490 12.478 1.00 95.38 102 GLY A N 1
ATOM 788 C CA . GLY A 1 102 ? 0.272 -1.821 13.576 1.00 95.38 102 GLY A CA 1
ATOM 789 C C . GLY A 1 102 ? 0.649 -0.351 13.790 1.00 95.38 102 GLY A C 1
ATOM 790 O O . GLY A 1 102 ? 0.287 0.229 14.814 1.00 95.38 102 GLY A O 1
ATOM 791 N N . THR A 1 103 ? 1.349 0.284 12.848 1.00 96.25 103 THR A N 1
ATOM 792 C CA . THR A 1 103 ? 1.742 1.699 12.946 1.00 96.25 103 THR A CA 1
ATOM 793 C C . THR A 1 103 ? 0.706 2.593 12.263 1.00 96.25 103 THR A C 1
ATOM 795 O O . THR A 1 103 ? 0.836 2.935 11.088 1.00 96.25 103 THR A O 1
ATOM 798 N N . LEU A 1 104 ? -0.337 2.959 13.013 1.00 95.06 104 LEU A N 1
ATOM 799 C CA . LEU A 1 104 ? -1.525 3.682 12.532 1.00 95.06 104 LEU A CA 1
ATOM 800 C C . LEU A 1 104 ? -1.213 5.000 11.802 1.00 95.06 104 LEU A C 1
ATOM 802 O O . LEU A 1 104 ? -1.691 5.182 10.685 1.00 95.06 104 LEU A O 1
ATOM 806 N N . ASP A 1 105 ? -0.408 5.895 12.388 1.00 93.12 105 ASP A N 1
ATOM 807 C CA . ASP A 1 105 ? -0.017 7.169 11.752 1.00 93.12 105 ASP A CA 1
ATOM 808 C C . ASP A 1 105 ? 0.701 6.937 10.416 1.00 93.12 105 ASP A C 1
ATOM 810 O O . ASP A 1 105 ? 0.321 7.490 9.381 1.00 93.12 105 ASP A O 1
ATOM 814 N N . ALA A 1 106 ? 1.706 6.056 10.434 1.00 95.12 106 ALA A N 1
ATOM 815 C CA . ALA A 1 106 ? 2.513 5.724 9.265 1.00 95.12 106 ALA A CA 1
ATOM 816 C C . ALA A 1 106 ? 1.692 5.029 8.166 1.00 95.12 106 ALA A C 1
ATOM 818 O O . ALA A 1 106 ? 2.038 5.117 6.994 1.00 95.12 106 ALA A O 1
ATOM 819 N N . ALA A 1 107 ? 0.580 4.382 8.518 1.00 97.75 107 ALA A N 1
ATOM 820 C CA . ALA A 1 107 ? -0.353 3.810 7.557 1.00 97.75 107 ALA A CA 1
ATOM 821 C C . ALA A 1 107 ? -1.338 4.849 7.001 1.00 97.75 107 ALA A C 1
ATOM 823 O O . ALA A 1 107 ? -1.580 4.919 5.796 1.00 97.75 107 ALA A O 1
ATOM 824 N N . ALA A 1 108 ? -1.939 5.657 7.872 1.00 97.75 108 ALA A N 1
ATOM 825 C CA . ALA A 1 108 ? -3.048 6.523 7.498 1.00 97.75 108 ALA A CA 1
ATOM 826 C C . ALA A 1 108 ? -2.615 7.669 6.572 1.00 97.75 108 ALA A C 1
ATOM 828 O O . ALA A 1 108 ? -3.324 7.960 5.610 1.00 97.75 108 ALA A O 1
ATOM 829 N N . ILE A 1 109 ? -1.456 8.286 6.815 1.00 96.62 109 ILE A N 1
ATOM 830 C CA . ILE A 1 109 ? -0.961 9.423 6.021 1.00 96.62 109 ILE A CA 1
ATOM 831 C C . ILE A 1 109 ? -0.759 9.052 4.535 1.00 96.62 109 ILE A C 1
ATOM 833 O O . ILE A 1 109 ? -1.419 9.655 3.684 1.00 96.62 109 ILE A O 1
ATOM 837 N N . PRO A 1 110 ? 0.048 8.033 4.174 1.00 96.94 110 PRO A N 1
ATOM 838 C CA . PRO A 1 110 ? 0.213 7.651 2.769 1.00 96.94 110 PRO A CA 1
ATOM 839 C C . PRO A 1 110 ? -1.088 7.137 2.130 1.00 96.94 110 PRO A C 1
ATOM 841 O O . PRO A 1 110 ? -1.296 7.316 0.927 1.00 96.94 110 PRO A O 1
ATOM 844 N N . ALA A 1 111 ? -2.016 6.564 2.910 1.00 98.12 111 ALA A N 1
ATOM 845 C CA . ALA A 1 111 ? -3.342 6.201 2.408 1.00 98.12 111 ALA A CA 1
ATOM 846 C C . ALA A 1 111 ? -4.186 7.428 2.017 1.00 98.12 111 ALA A C 1
ATOM 848 O O . ALA A 1 111 ? -4.896 7.381 1.009 1.00 98.12 111 ALA A O 1
ATOM 849 N N . GLN A 1 112 ? -4.106 8.525 2.779 1.00 98.31 112 GLN A N 1
ATOM 850 C CA . GLN A 1 112 ? -4.784 9.787 2.454 1.00 98.31 112 GLN A CA 1
ATOM 851 C C . GLN A 1 112 ? -4.235 10.392 1.154 1.00 98.31 112 GLN A C 1
ATOM 853 O O . GLN A 1 112 ? -5.011 10.792 0.281 1.00 98.31 112 GLN A O 1
ATOM 858 N N . GLU A 1 113 ? -2.910 10.401 0.986 1.00 96.69 113 GLU A N 1
ATOM 859 C CA . GLU A 1 113 ? -2.254 10.877 -0.240 1.00 96.69 113 GLU A CA 1
ATOM 860 C C . GLU A 1 113 ? -2.649 10.038 -1.459 1.00 96.69 113 GLU A C 1
ATOM 862 O O . GLU A 1 113 ? -3.040 10.575 -2.501 1.00 96.69 113 GLU A O 1
ATOM 867 N N . ALA A 1 114 ? -2.619 8.709 -1.313 1.00 97.56 114 ALA A N 1
ATOM 868 C CA . ALA A 1 114 ? -3.072 7.794 -2.351 1.00 97.56 114 ALA A CA 1
ATOM 869 C C . ALA A 1 114 ? -4.540 8.057 -2.718 1.00 97.56 114 ALA A C 1
ATOM 871 O O . ALA A 1 114 ? -4.883 8.105 -3.901 1.00 97.56 114 ALA A O 1
ATOM 872 N N . LEU A 1 115 ? -5.414 8.267 -1.728 1.00 98.38 115 LEU A N 1
ATOM 873 C CA . LEU A 1 115 ? -6.845 8.473 -1.950 1.00 98.38 115 LEU A CA 1
ATOM 874 C C . LEU A 1 115 ? -7.131 9.720 -2.783 1.00 98.38 115 LEU A C 1
ATOM 876 O O . LEU A 1 115 ? -7.939 9.649 -3.712 1.00 98.38 115 LEU A O 1
ATOM 880 N N . ALA A 1 116 ? -6.465 10.836 -2.482 1.00 97.81 116 ALA A N 1
ATOM 881 C CA . ALA A 1 116 ? -6.644 12.087 -3.215 1.00 97.81 116 ALA A CA 1
ATOM 882 C C . ALA A 1 116 ? -6.378 11.895 -4.719 1.00 97.81 116 ALA A C 1
ATOM 884 O O . ALA A 1 116 ? -7.203 12.262 -5.561 1.00 97.81 116 ALA A O 1
ATOM 885 N N . VAL A 1 117 ? -5.273 11.224 -5.057 1.00 97.19 117 VAL A N 1
ATOM 886 C CA . VAL A 1 117 ? -4.920 10.919 -6.450 1.00 97.19 117 VAL A CA 1
ATOM 887 C C . VAL A 1 117 ? -5.889 9.904 -7.059 1.00 97.19 117 VAL A C 1
ATOM 889 O O . VAL A 1 117 ? -6.355 10.084 -8.184 1.00 97.19 117 VAL A O 1
ATOM 892 N N . MET A 1 118 ? -6.249 8.844 -6.332 1.00 97.06 118 MET A N 1
ATOM 893 C CA . MET A 1 118 ? -7.133 7.798 -6.860 1.00 97.06 118 MET A CA 1
ATOM 894 C C . MET A 1 118 ? -8.553 8.294 -7.138 1.00 97.06 118 MET A C 1
ATOM 896 O O . MET A 1 118 ? -9.170 7.817 -8.095 1.00 97.06 118 MET A O 1
ATOM 900 N N . LYS A 1 119 ? -9.052 9.262 -6.363 1.00 97.31 119 LYS A N 1
ATOM 901 C CA . LYS A 1 119 ? -10.304 9.969 -6.658 1.00 97.31 119 LYS A CA 1
ATOM 902 C C . LYS A 1 119 ? -10.202 10.793 -7.929 1.00 97.31 119 LYS A C 1
ATOM 904 O O . LYS A 1 119 ? -11.052 10.650 -8.801 1.00 97.31 119 LYS A O 1
ATOM 909 N N . HIS A 1 120 ? -9.143 11.589 -8.067 1.00 96.62 120 HIS A N 1
ATOM 910 C CA . HIS A 1 120 ? -8.918 12.380 -9.277 1.00 96.62 120 HIS A CA 1
ATOM 911 C C . HIS A 1 120 ? -8.862 11.500 -10.539 1.00 96.62 120 HIS A C 1
ATOM 913 O O . HIS A 1 120 ? -9.418 11.845 -11.578 1.00 96.62 120 HIS A O 1
ATOM 919 N N . LEU A 1 121 ? -8.259 10.314 -10.424 1.00 95.38 121 LEU A N 1
ATOM 920 C CA . LEU A 1 121 ? -8.166 9.326 -11.501 1.00 95.38 121 LEU A CA 1
ATOM 921 C C . LEU A 1 121 ? -9.430 8.464 -11.691 1.00 95.38 121 LEU A C 1
ATOM 923 O O . LEU A 1 121 ? -9.414 7.572 -12.543 1.00 95.38 121 LEU A O 1
ATOM 927 N N . ASN A 1 122 ? -10.490 8.665 -10.898 1.00 96.50 122 ASN A N 1
ATOM 928 C CA . ASN A 1 122 ? -11.700 7.829 -10.869 1.00 96.50 122 ASN A CA 1
ATOM 929 C C . ASN A 1 122 ? -11.403 6.321 -10.722 1.00 96.50 122 ASN A C 1
ATOM 931 O O . ASN A 1 122 ? -12.064 5.457 -11.305 1.00 96.50 122 ASN A O 1
ATOM 935 N N . SER A 1 123 ? -10.373 5.977 -9.948 1.00 95.69 123 SER A N 1
ATOM 936 C CA . SER A 1 123 ? -9.876 4.609 -9.823 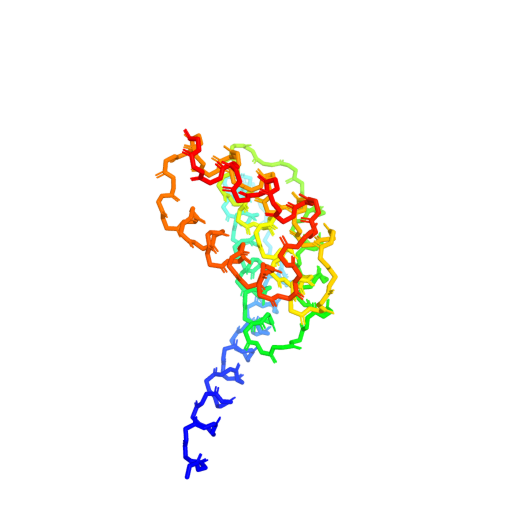1.00 95.69 123 SER A CA 1
ATOM 937 C C . SER A 1 123 ? -10.668 3.805 -8.783 1.00 95.69 123 SER A C 1
ATOM 939 O O . SER A 1 123 ? -10.147 3.491 -7.710 1.00 95.69 123 SER A O 1
ATOM 941 N N . VAL A 1 124 ? -11.899 3.409 -9.128 1.00 96.50 124 VAL A N 1
ATOM 942 C CA . VAL A 1 124 ? -12.862 2.707 -8.247 1.00 96.50 124 VAL A CA 1
ATOM 943 C C . VAL A 1 124 ? -12.232 1.558 -7.450 1.00 96.50 124 VAL A C 1
ATOM 945 O O . VAL A 1 124 ? -12.401 1.476 -6.236 1.00 96.50 124 VAL A O 1
ATOM 948 N N . VAL A 1 125 ? -11.445 0.698 -8.105 1.00 95.81 125 VAL A N 1
ATOM 949 C CA . VAL A 1 125 ? -10.806 -0.460 -7.454 1.00 95.81 125 VAL A CA 1
ATOM 950 C C . VAL A 1 125 ? -9.824 -0.038 -6.356 1.00 95.81 125 VAL A C 1
ATOM 952 O O . VAL A 1 125 ? -9.781 -0.656 -5.297 1.00 95.81 125 VAL A O 1
ATOM 955 N N . ASN A 1 126 ? -9.040 1.020 -6.578 1.00 96.25 126 ASN A N 1
ATOM 956 C CA . ASN A 1 126 ? -8.069 1.484 -5.583 1.00 96.25 126 ASN A CA 1
ATOM 957 C C . ASN A 1 126 ? -8.736 2.273 -4.455 1.00 96.25 126 ASN A C 1
ATOM 959 O O . ASN A 1 126 ? -8.305 2.163 -3.313 1.00 96.25 126 ASN A O 1
ATOM 963 N N . ILE A 1 127 ? -9.823 2.991 -4.741 1.00 98.38 127 ILE A N 1
ATOM 964 C CA . ILE A 1 127 ? -10.637 3.626 -3.697 1.00 98.38 127 ILE A CA 1
ATOM 965 C C . ILE A 1 127 ? -11.224 2.551 -2.771 1.00 98.38 127 ILE A C 1
ATOM 967 O O . ILE A 1 127 ? -11.130 2.673 -1.553 1.00 98.38 127 ILE A O 1
ATOM 971 N N . ALA A 1 128 ? -11.741 1.450 -3.328 1.00 98.12 128 ALA A N 1
ATOM 972 C CA . ALA A 1 128 ? -12.247 0.328 -2.537 1.00 98.12 128 ALA A CA 1
ATOM 973 C C . ALA A 1 128 ? -11.156 -0.332 -1.671 1.00 98.12 128 ALA A C 1
ATOM 975 O O . ALA A 1 128 ? -11.412 -0.675 -0.518 1.00 98.12 128 ALA A O 1
ATOM 976 N N . ARG A 1 129 ? -9.924 -0.466 -2.188 1.00 97.81 129 ARG A N 1
ATOM 977 C CA . ARG A 1 129 ? -8.772 -0.947 -1.400 1.00 97.81 129 ARG A CA 1
ATOM 978 C C . ARG A 1 129 ? -8.472 -0.037 -0.210 1.00 97.81 129 ARG A C 1
ATOM 980 O O . ARG A 1 129 ? -8.310 -0.532 0.901 1.00 97.81 129 ARG A O 1
ATOM 987 N N . ILE A 1 130 ? -8.459 1.278 -0.424 1.00 98.44 130 ILE A N 1
ATOM 988 C CA . ILE A 1 130 ? -8.236 2.257 0.648 1.00 98.44 130 ILE A CA 1
ATOM 989 C C . ILE A 1 130 ? -9.385 2.238 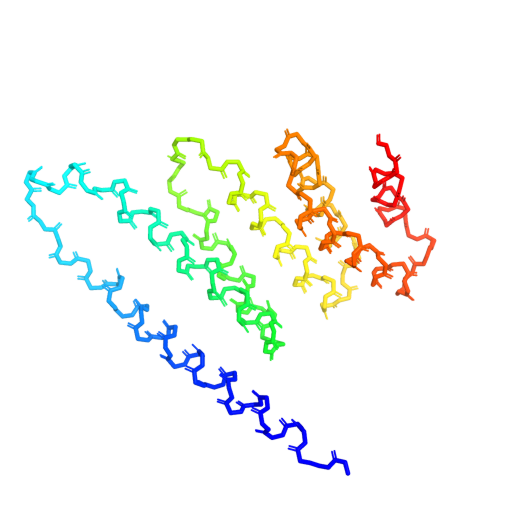1.666 1.00 98.44 130 ILE A C 1
ATOM 991 O O . ILE A 1 130 ? -9.136 2.359 2.861 1.00 98.44 130 ILE A O 1
ATOM 995 N N . ALA A 1 131 ? -10.631 2.018 1.237 1.00 98.50 131 ALA A N 1
ATOM 996 C CA . ALA A 1 131 ? -11.756 1.838 2.157 1.00 98.50 131 ALA A CA 1
ATOM 997 C C . ALA A 1 131 ? -11.604 0.586 3.040 1.00 98.50 131 ALA A C 1
ATOM 999 O O . ALA A 1 131 ? -11.882 0.632 4.242 1.00 98.50 131 ALA A O 1
ATOM 1000 N N . GLY A 1 132 ? -11.114 -0.517 2.465 1.00 98.25 132 GLY A N 1
ATOM 1001 C CA . GLY A 1 132 ? -10.756 -1.720 3.220 1.00 98.25 132 GLY A CA 1
ATOM 1002 C C . GLY A 1 132 ? -9.659 -1.448 4.251 1.00 98.25 132 GLY A C 1
ATOM 1003 O O . GLY A 1 132 ? -9.820 -1.787 5.422 1.00 98.25 132 GLY A O 1
ATOM 1004 N N . LEU A 1 133 ? -8.596 -0.754 3.839 1.00 98.31 133 LEU A N 1
ATOM 1005 C CA . LEU A 1 133 ? -7.509 -0.331 4.723 1.00 98.31 133 LEU A CA 1
ATOM 1006 C C . LEU A 1 133 ? -8.008 0.575 5.860 1.00 98.31 133 LEU A C 1
ATOM 1008 O O . LEU A 1 133 ? -7.684 0.347 7.021 1.00 98.31 133 LEU A O 1
ATOM 1012 N N . GLN A 1 134 ? -8.850 1.568 5.564 1.00 98.44 134 GLN A N 1
ATOM 1013 C CA . GLN A 1 134 ? -9.437 2.434 6.589 1.00 98.44 134 GLN A CA 1
ATOM 1014 C C . GLN A 1 134 ? -10.264 1.632 7.598 1.00 98.44 134 GLN A C 1
ATOM 1016 O O . GLN A 1 134 ? -10.178 1.890 8.796 1.00 98.44 134 GLN A O 1
ATOM 1021 N N . SER A 1 135 ? -11.019 0.635 7.129 1.00 98.19 135 SER A N 1
ATOM 1022 C CA . SER A 1 135 ? -11.790 -0.253 8.003 1.00 98.19 135 SER A CA 1
ATOM 1023 C C . SER A 1 135 ? -10.875 -1.079 8.914 1.00 98.19 135 SER A C 1
ATOM 1025 O O . SER A 1 135 ? -11.143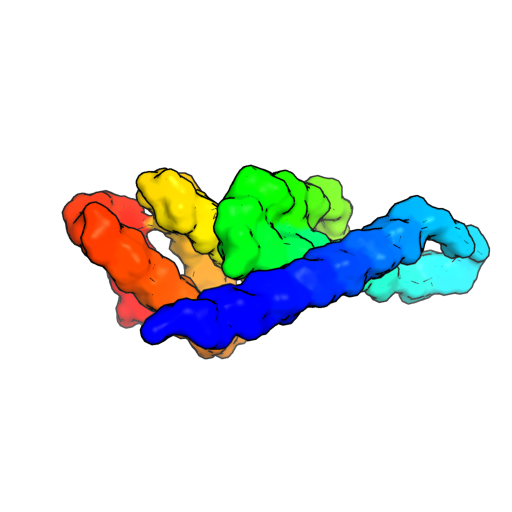 -1.180 10.108 1.00 98.19 135 SER A O 1
ATOM 1027 N N . GLN A 1 136 ? -9.771 -1.617 8.382 1.00 97.69 136 GLN A N 1
ATOM 1028 C CA . GLN A 1 136 ? -8.747 -2.320 9.166 1.00 97.69 136 GLN A CA 1
ATOM 1029 C C . GLN A 1 136 ? -8.152 -1.414 10.254 1.00 97.69 136 GLN A C 1
ATOM 1031 O O . GLN A 1 136 ? -8.096 -1.806 11.418 1.00 97.69 136 GLN A O 1
ATOM 1036 N N . LEU A 1 137 ? -7.754 -0.191 9.898 1.00 98.06 137 LEU A N 1
ATOM 1037 C CA . LEU A 1 137 ? -7.178 0.764 10.846 1.00 98.06 137 LEU A CA 1
ATOM 1038 C C . LEU A 1 137 ? -8.191 1.190 11.920 1.00 98.06 137 LEU A C 1
ATOM 1040 O O . LEU A 1 137 ? -7.843 1.284 13.093 1.00 98.06 137 LEU A O 1
ATOM 1044 N N . ALA A 1 138 ? -9.458 1.388 11.547 1.00 97.75 138 ALA A N 1
ATOM 1045 C CA . ALA A 1 138 ? -10.519 1.747 12.487 1.00 97.75 138 ALA A CA 1
ATOM 1046 C C . ALA A 1 138 ? -10.867 0.612 13.460 1.00 97.75 138 ALA A C 1
ATOM 1048 O O . ALA A 1 138 ? -11.299 0.882 14.578 1.00 97.75 138 ALA A O 1
ATOM 1049 N N . LEU A 1 139 ? -10.681 -0.649 13.057 1.00 97.62 139 LEU A N 1
ATOM 1050 C CA . LEU A 1 139 ? -10.794 -1.787 13.971 1.00 97.62 139 LEU A CA 1
ATOM 1051 C C . LEU A 1 139 ? -9.654 -1.814 14.996 1.00 97.62 139 LEU A C 1
ATOM 1053 O O . LEU A 1 139 ? -9.881 -2.244 16.125 1.00 97.62 139 LEU A O 1
ATOM 1057 N N . ALA A 1 140 ? -8.456 -1.364 14.614 1.00 96.25 140 ALA A N 1
ATOM 1058 C CA . ALA A 1 140 ? -7.314 -1.271 15.519 1.00 96.25 140 ALA A CA 1
ATOM 1059 C C . ALA A 1 140 ? -7.463 -0.103 16.509 1.00 96.25 140 ALA A C 1
ATOM 1061 O O . ALA A 1 140 ? -7.318 -0.308 17.713 1.00 96.25 140 ALA A O 1
ATOM 1062 N N . ASP A 1 141 ? -7.804 1.094 16.023 1.00 97.00 141 ASP A N 1
ATOM 1063 C CA . ASP A 1 141 ? -8.172 2.232 16.870 1.00 97.00 141 ASP A CA 1
ATOM 1064 C C . ASP A 1 141 ? -9.160 3.182 16.157 1.00 97.00 141 ASP A C 1
ATOM 1066 O O . ASP A 1 141 ? -8.765 3.982 15.301 1.00 97.00 141 ASP A O 1
ATOM 1070 N N . PRO A 1 142 ? -10.455 3.167 16.526 1.00 94.75 142 PRO A N 1
ATOM 1071 C CA . PRO A 1 142 ? -11.463 4.018 15.897 1.00 94.75 142 PRO A CA 1
ATOM 1072 C C . PRO A 1 142 ? -11.377 5.491 16.322 1.00 94.75 142 PRO A C 1
ATOM 1074 O O . PRO A 1 142 ? -12.053 6.331 15.724 1.00 94.75 142 PRO A O 1
ATOM 1077 N N . LYS A 1 143 ? -10.606 5.821 17.367 1.00 97.12 143 LYS A N 1
ATOM 1078 C CA . LYS A 1 143 ? -10.450 7.195 17.875 1.00 97.12 143 LYS A CA 1
ATOM 1079 C C . LYS A 1 143 ? -9.212 7.893 17.318 1.00 97.12 143 LYS A C 1
ATOM 1081 O O . LYS A 1 143 ? -9.025 9.083 17.569 1.00 97.12 143 LYS A O 1
ATOM 1086 N N . HIS A 1 144 ? -8.389 7.176 16.562 1.00 97.56 144 HIS A N 1
ATOM 1087 C CA . HIS A 1 144 ? -7.166 7.705 15.995 1.00 97.56 144 HIS A CA 1
ATOM 1088 C C . HIS A 1 144 ? -7.459 8.777 14.934 1.00 97.56 144 HIS A C 1
ATOM 1090 O O . HIS A 1 144 ? -8.175 8.532 13.959 1.00 97.56 144 HIS A O 1
ATOM 1096 N N . ILE A 1 145 ? -6.890 9.974 15.104 1.00 97.69 145 ILE A N 1
ATOM 1097 C CA . ILE A 1 145 ? -7.248 11.170 14.319 1.00 97.69 145 ILE A CA 1
ATOM 1098 C C . ILE A 1 145 ? -7.037 10.944 12.819 1.00 97.69 145 ILE A C 1
ATOM 1100 O O . ILE A 1 145 ? -7.953 11.177 12.030 1.00 97.69 145 ILE A O 1
ATOM 1104 N N . GLU A 1 146 ? -5.878 10.417 12.422 1.00 97.75 146 GLU A N 1
ATOM 1105 C CA . GLU A 1 146 ? -5.576 10.204 11.000 1.00 97.75 146 GLU A CA 1
ATOM 1106 C C . GLU A 1 146 ? -6.449 9.114 10.354 1.00 97.75 146 GLU A C 1
ATOM 1108 O O . GLU A 1 146 ? -6.735 9.162 9.155 1.00 97.75 146 GLU A O 1
ATOM 1113 N N . VAL A 1 147 ? -6.961 8.166 11.146 1.00 97.62 147 VAL A N 1
ATOM 1114 C CA . VAL A 1 147 ? -7.885 7.124 10.671 1.00 97.62 147 VAL A CA 1
ATOM 1115 C C . VAL A 1 147 ? -9.283 7.700 10.465 1.00 97.62 147 VAL A C 1
ATOM 1117 O O . VAL A 1 147 ? -9.939 7.410 9.458 1.00 97.62 147 VAL A O 1
ATOM 1120 N N . ILE A 1 148 ? -9.734 8.556 11.388 1.00 98.06 148 ILE A N 1
ATOM 1121 C CA . ILE A 1 148 ? -10.991 9.302 11.254 1.00 98.06 148 ILE A CA 1
ATOM 1122 C C . ILE A 1 148 ? -10.930 10.197 10.017 1.00 98.06 148 ILE A C 1
ATOM 1124 O O . ILE A 1 148 ? -11.870 10.198 9.218 1.00 98.06 148 ILE A O 1
ATOM 1128 N N . ARG A 1 149 ? -9.818 10.918 9.830 1.00 98.06 149 ARG A N 1
ATOM 1129 C CA . ARG A 1 149 ? -9.593 11.793 8.677 1.00 98.06 149 ARG A CA 1
ATOM 1130 C C . ARG A 1 149 ? -9.673 11.027 7.360 1.00 98.06 149 ARG A C 1
ATOM 1132 O O . ARG A 1 149 ? -10.432 11.435 6.483 1.00 98.06 149 ARG A O 1
ATOM 1139 N N . LEU A 1 150 ? -8.986 9.888 7.249 1.00 98.19 150 LEU A N 1
ATOM 1140 C CA . LEU A 1 150 ? -9.093 9.012 6.078 1.00 98.19 150 LEU A CA 1
ATOM 1141 C C . LEU A 1 150 ? -10.548 8.575 5.825 1.00 98.19 150 LEU A C 1
ATOM 1143 O O . LEU A 1 150 ? -11.016 8.578 4.686 1.00 98.19 150 LEU A O 1
ATOM 1147 N N . GLY A 1 151 ? -11.293 8.257 6.888 1.00 97.81 151 GLY A N 1
ATOM 1148 C CA . GLY A 1 151 ? -12.712 7.910 6.804 1.00 97.81 151 GLY A CA 1
ATOM 1149 C C . GLY A 1 151 ? -13.606 9.057 6.318 1.00 97.81 151 GLY A C 1
ATOM 1150 O O . GLY A 1 151 ? -14.551 8.811 5.570 1.00 97.81 151 GLY A O 1
ATOM 1151 N N . VAL A 1 152 ? -13.328 10.301 6.720 1.00 98.19 152 VAL A N 1
ATOM 1152 C CA . VAL A 1 152 ? -14.019 11.498 6.201 1.00 98.19 152 VAL A CA 1
ATOM 1153 C C . VAL A 1 152 ? -13.711 11.678 4.722 1.00 98.19 152 VAL A C 1
ATOM 1155 O O . VAL A 1 152 ? -14.643 11.768 3.926 1.00 98.19 152 VAL A O 1
ATOM 1158 N N . MET A 1 153 ? -12.431 11.613 4.349 1.00 98.00 153 MET A N 1
ATOM 1159 C CA . MET A 1 153 ? -12.009 11.735 2.957 1.00 98.00 153 MET A CA 1
ATOM 1160 C C . MET A 1 153 ? -12.672 10.685 2.068 1.00 98.00 153 MET A C 1
ATOM 1162 O O . MET A 1 153 ? -12.966 10.985 0.929 1.00 98.00 153 MET A O 1
ATOM 1166 N N . LEU A 1 154 ? -12.962 9.468 2.532 1.00 97.19 154 LEU A N 1
ATOM 1167 C CA . LEU A 1 154 ? -13.655 8.461 1.712 1.00 97.19 154 LEU A CA 1
ATOM 1168 C C . LEU A 1 154 ? -15.118 8.806 1.375 1.00 97.19 154 LEU A C 1
ATOM 1170 O O . LEU A 1 154 ? -15.661 8.221 0.440 1.00 97.19 154 LEU A O 1
ATOM 1174 N N . ARG A 1 155 ? -15.755 9.716 2.123 1.00 94.38 155 ARG A N 1
ATOM 1175 C CA . ARG A 1 155 ? -17.171 10.098 1.950 1.00 94.38 155 ARG A CA 1
ATOM 1176 C C . ARG A 1 155 ? -17.388 11.354 1.106 1.00 94.38 155 ARG A C 1
ATOM 1178 O O . ARG A 1 155 ? -18.519 11.594 0.696 1.00 94.38 155 ARG A O 1
ATOM 1185 N N . GLU A 1 156 ? -16.338 12.146 0.907 1.00 85.06 156 GLU A N 1
ATOM 1186 C CA . GLU A 1 156 ? -16.328 13.327 0.026 1.00 85.06 156 GLU A CA 1
ATOM 1187 C C . GLU A 1 156 ? -16.389 12.947 -1.459 1.00 85.06 156 GLU A C 1
ATOM 1189 O O . GLU A 1 156 ? -16.941 13.734 -2.249 1.00 85.06 156 GLU A O 1
#

Secondary structure (DSSP, 8-state):
--HHHHHHHHHHHHHHHHHHHHHHHHHH----STHHHHHHHHHHHHHHHHHHHHHHHHHHTT-HHHHHHHHHHHHTSPP-SS-HHHHHHHHHHHHHHHHHTT-HHHHHHHHHHHHHHHHHTT-HHHHHHHHHHHHHHHHH-TT-HHHHHHHHHTT-

Solvent-accessible surface area (backbone atoms only — not comparable to full-atom values): 8577 Å² total; per-residue (Å²): 133,76,72,67,64,58,57,50,54,53,52,52,51,52,52,52,50,52,47,52,54,53,51,50,62,63,69,60,68,85,75,84,57,81,74,41,69,79,43,46,65,60,51,54,50,48,54,43,52,49,30,53,51,47,19,55,53,26,42,77,68,68,40,37,69,66,14,46,54,27,44,50,56,50,69,74,47,80,91,62,90,90,43,64,72,60,55,27,49,48,29,36,52,48,12,50,34,27,47,78,71,66,39,59,67,68,11,28,54,36,37,43,57,16,45,58,50,30,57,78,67,65,35,62,72,59,48,52,51,51,52,51,50,42,51,55,47,34,72,76,42,67,81,40,64,55,40,46,48,43,52,52,62,75,73,111

Nearest PDB structures (foldseek):
  3ro3-assembly1_A  TM=6.392E-01  e=1.864E-01  Mus musculus
  4yvo-assembly1_A  TM=7.047E-01  e=4.635E-01  Arabidopsis thaliana
  4a1s-assembly1_B  TM=6.748E-01  e=1.642E+00  Drosophila melanogaster
  3sf4-assembly2_B  TM=6.648E-01  e=1.275E+00  Homo sapiens
  5a7d-assembly4_D  TM=5.168E-01  e=1.484E+00  Drosophila melanogaster

pLDDT: mean 85.11, std 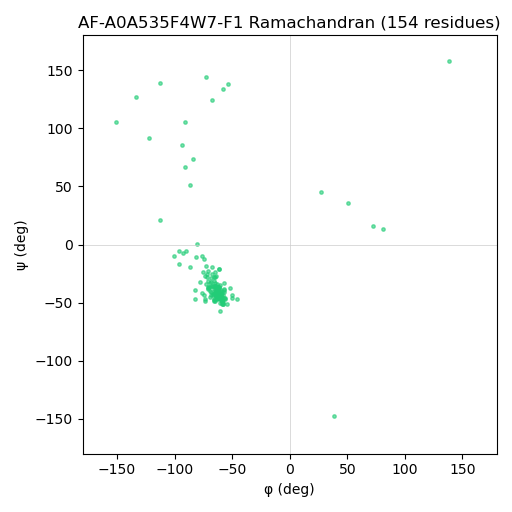16.35, range [32.91, 98.5]

Sequence (156 aa):
MARVAGGDSAKIRAALALIRQAGTIIKEDRFEGDEYQLFSNSLEVAKRRYRITKATVLIGAGWLQEALDAVDDVMDLPPMGDMARMNAFTNYLWAQAYADMGTLDAAAIPAQEALAVMKHLNSVVNIARIAGLQSQLALADPKHIEVIRLGVMLRE

Mean predicted aligned error: 7.62 Å

Radius of gyration: 17.49 Å; Cα contacts (8 Å, |Δi|>4): 143; chains: 1; bounding box: 41×42×48 Å

Foldseek 3Di:
DPPPVVVVVVVLVVLVVVLVVVVVVLVVPPDDDPVVVVCVLVSLVVVLVSLLSVLVSCLVVLVLVVSVVSLVVNVPRDDDDDPLLSVLSSLQSQLSSCLSVVNLVSNLVSLQVSLVSCVVVVVVVSLVSSVVSLVSSCVSPVPDPSSVVSVVSSVD